Protein AF-U1N0Z5-F1 (afdb_monomer_lite)

Sequence (83 aa):
MTMNQNDGEKEPLAPESLNQQALIGLILSVIVGVGGLFALPAIQIIFQLDFFPAFSIVLVIELIATAGVVISMFRLHQQQHFG

Foldseek 3Di:
DDDPPPVPPPLPDQPVVLVVVLVVLVVVLVCLLVVLVVCLVVQCVVVVDDSVVSVVVSVVVSVVSVVVSVVSVVVSVVVSVPD

Radius of gyration: 21.54 Å; chains: 1; bounding box: 73×22×39 Å

Secondary structure (DSSP, 8-state):
---------------HHHHHHHHHHHHHHHHHHHHHHHHHHHHHHHHT--HHHHHHHHHHHHHHHHHHHHHHHHHHHHHHH--

Organism: NCBI:txid1238424

Structure (mmCIF, N/CA/C/O backbone):
data_AF-U1N0Z5-F1
#
_entry.id   AF-U1N0Z5-F1
#
loop_
_atom_site.group_PDB
_atom_site.id
_atom_site.type_symbol
_atom_site.label_atom_id
_atom_site.label_alt_id
_atom_site.label_comp_id
_atom_site.label_asym_id
_atom_site.label_entity_id
_atom_site.label_seq_id
_atom_site.pdbx_PDB_ins_code
_atom_site.Cartn_x
_atom_site.Cartn_y
_atom_site.Cartn_z
_atom_site.occupancy
_atom_site.B_iso_or_equiv
_atom_site.auth_seq_id
_atom_site.auth_comp_id
_atom_site.auth_asym_id
_atom_site.auth_atom_id
_atom_site.pdbx_PDB_model_num
ATOM 1 N N . MET A 1 1 ? 55.805 -12.866 -26.519 1.00 43.75 1 MET A N 1
ATOM 2 C CA . MET A 1 1 ? 55.030 -11.993 -25.614 1.00 43.75 1 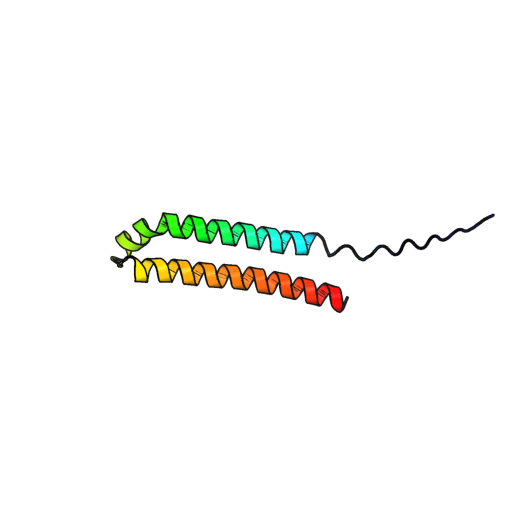MET A CA 1
ATOM 3 C C . MET A 1 1 ? 53.567 -12.316 -25.863 1.00 43.75 1 MET A C 1
ATOM 5 O O . MET A 1 1 ? 53.071 -12.037 -26.943 1.00 43.75 1 MET A O 1
ATOM 9 N N . THR A 1 2 ? 52.953 -13.089 -24.972 1.00 42.41 2 THR A N 1
ATOM 10 C CA . THR A 1 2 ? 51.628 -13.698 -25.161 1.00 42.41 2 THR A CA 1
ATOM 11 C C . THR A 1 2 ? 50.532 -12.719 -24.760 1.00 42.41 2 THR A C 1
ATOM 13 O O . THR A 1 2 ? 50.382 -12.418 -23.580 1.00 42.41 2 THR A O 1
ATOM 16 N N . MET A 1 3 ? 49.771 -12.235 -25.740 1.00 39.84 3 MET A N 1
ATOM 17 C CA . MET A 1 3 ? 48.544 -11.471 -25.522 1.00 39.84 3 MET A CA 1
ATOM 18 C C . MET A 1 3 ? 47.392 -12.478 -25.406 1.00 39.84 3 MET A C 1
ATOM 20 O O . MET A 1 3 ? 46.823 -12.891 -26.409 1.00 39.84 3 MET A O 1
ATOM 24 N N . ASN A 1 4 ? 47.112 -12.947 -24.189 1.00 51.34 4 ASN A N 1
ATOM 25 C CA . ASN A 1 4 ? 45.899 -13.710 -23.897 1.00 51.34 4 ASN A CA 1
ATOM 26 C C . ASN A 1 4 ? 44.802 -12.706 -23.527 1.00 51.34 4 ASN A C 1
ATOM 28 O O . ASN A 1 4 ? 44.679 -12.315 -22.366 1.00 51.34 4 ASN A O 1
ATOM 32 N N . GLN A 1 5 ? 44.077 -12.227 -24.538 1.00 54.41 5 GLN A N 1
ATOM 33 C CA . GLN A 1 5 ? 42.809 -11.525 -24.357 1.00 54.41 5 GLN A CA 1
ATOM 34 C C . GLN A 1 5 ? 41.774 -12.605 -24.021 1.00 54.41 5 GLN A C 1
ATOM 36 O O . GLN A 1 5 ? 41.162 -13.213 -24.891 1.00 54.41 5 GLN A O 1
ATOM 41 N N . ASN A 1 6 ? 41.708 -12.954 -22.734 1.00 53.47 6 ASN A N 1
ATOM 42 C CA . ASN A 1 6 ? 40.569 -13.676 -22.196 1.00 53.47 6 ASN A CA 1
ATOM 43 C C . ASN A 1 6 ? 39.466 -12.638 -22.036 1.00 53.47 6 ASN A C 1
ATOM 45 O O . ASN A 1 6 ? 39.390 -11.940 -21.019 1.00 53.47 6 ASN A O 1
ATOM 49 N N . ASP A 1 7 ? 38.692 -12.506 -23.102 1.00 52.66 7 ASP A N 1
ATOM 50 C CA . ASP A 1 7 ? 37.493 -11.697 -23.201 1.00 52.66 7 ASP A CA 1
ATOM 51 C C . ASP A 1 7 ? 36.442 -12.356 -22.309 1.00 52.66 7 ASP A C 1
ATOM 53 O O . ASP A 1 7 ? 35.557 -13.082 -22.750 1.00 52.66 7 ASP A O 1
ATOM 57 N N . GLY A 1 8 ? 36.604 -12.167 -20.999 1.00 52.19 8 GLY A N 1
ATOM 58 C CA . GLY A 1 8 ? 35.553 -12.423 -20.038 1.00 52.19 8 GLY A CA 1
ATOM 59 C C . GLY A 1 8 ? 34.439 -11.451 -20.365 1.00 52.19 8 GLY A C 1
ATOM 60 O O . GLY A 1 8 ? 34.475 -10.309 -19.904 1.00 52.19 8 GLY A O 1
ATOM 61 N N . GLU A 1 9 ? 33.515 -11.896 -21.215 1.00 54.59 9 GLU A N 1
ATOM 62 C CA . GLU A 1 9 ? 32.232 -11.265 -21.462 1.00 54.59 9 GLU A CA 1
ATOM 63 C C . GLU A 1 9 ? 31.633 -10.941 -20.097 1.00 54.59 9 GLU A C 1
ATOM 65 O O . GLU A 1 9 ? 31.142 -11.806 -19.371 1.00 54.59 9 GLU A O 1
ATOM 70 N N . LYS A 1 10 ? 31.783 -9.681 -19.684 1.00 52.00 10 LYS A N 1
ATOM 71 C CA . LYS A 1 10 ? 31.081 -9.152 -18.529 1.00 52.00 10 LYS A CA 1
ATOM 72 C C . LYS A 1 10 ? 29.636 -9.098 -18.971 1.00 52.00 10 LYS A C 1
ATOM 74 O O . LYS A 1 10 ? 29.221 -8.111 -19.572 1.00 52.00 10 LYS A O 1
ATOM 79 N N . GLU A 1 11 ? 28.926 -10.194 -18.722 1.00 58.41 11 GLU A N 1
ATOM 80 C CA . GLU A 1 11 ? 27.473 -10.253 -18.711 1.00 58.41 11 GLU A CA 1
ATOM 81 C C . GLU A 1 11 ? 27.002 -8.925 -18.108 1.00 58.41 11 GLU A C 1
ATOM 83 O O . GLU A 1 11 ? 27.466 -8.582 -17.010 1.00 58.41 11 GLU A O 1
ATOM 88 N N . PRO A 1 12 ? 26.257 -8.087 -18.853 1.00 53.56 12 PRO A N 1
ATOM 89 C CA . PRO A 1 12 ? 25.980 -6.734 -18.411 1.00 53.56 12 PRO A CA 1
ATOM 90 C C . PRO A 1 12 ? 25.146 -6.853 -17.143 1.00 53.56 12 PRO A C 1
ATOM 92 O O . PRO A 1 12 ? 23.953 -7.151 -17.193 1.00 53.56 12 PRO A O 1
ATOM 95 N N . LEU A 1 13 ? 25.809 -6.686 -15.994 1.00 58.81 13 LEU A N 1
ATOM 96 C CA . LEU A 1 13 ? 25.174 -6.674 -14.689 1.00 58.81 13 LEU A CA 1
ATOM 97 C C . LEU A 1 13 ? 24.037 -5.666 -14.802 1.00 58.81 13 LEU A C 1
ATOM 99 O O . LEU A 1 13 ? 24.281 -4.498 -15.118 1.00 58.81 13 LEU A O 1
ATOM 103 N N . ALA A 1 14 ? 22.804 -6.153 -14.635 1.00 59.34 14 ALA A N 1
ATOM 104 C CA . ALA A 1 14 ? 21.602 -5.334 -14.658 1.00 59.34 14 ALA A CA 1
ATOM 105 C C . ALA A 1 14 ? 21.885 -4.023 -13.909 1.00 59.34 14 ALA A C 1
ATOM 107 O O . ALA A 1 14 ? 22.470 -4.096 -12.824 1.00 59.34 14 ALA A O 1
ATOM 108 N N . PRO A 1 15 ? 21.529 -2.844 -14.451 1.00 60.34 15 PRO A N 1
ATOM 109 C CA . PRO A 1 15 ? 21.875 -1.571 -13.832 1.00 60.34 15 PRO A CA 1
ATOM 110 C C . PRO A 1 15 ? 21.431 -1.568 -12.363 1.00 60.34 15 PRO A C 1
ATOM 112 O O . PRO A 1 15 ? 20.239 -1.581 -12.054 1.00 60.34 15 PRO A O 1
ATOM 115 N N . GLU A 1 16 ? 22.409 -1.609 -11.455 1.00 63.41 16 GLU A N 1
ATOM 116 C CA . GLU A 1 16 ? 22.223 -1.899 -10.026 1.00 63.41 16 GLU A CA 1
ATOM 117 C C . GLU A 1 16 ? 21.254 -0.910 -9.358 1.00 63.41 16 GLU A C 1
ATOM 119 O O . GLU A 1 16 ? 20.446 -1.281 -8.504 1.00 63.41 16 GLU A O 1
ATOM 124 N N . SER A 1 17 ? 21.254 0.335 -9.839 1.00 60.94 17 SER A N 1
ATOM 125 C CA . SER A 1 17 ? 20.352 1.408 -9.414 1.0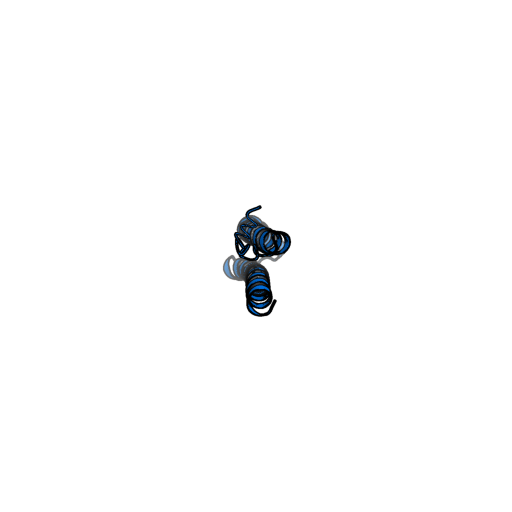0 60.94 17 SER A CA 1
ATOM 126 C C . SER A 1 17 ? 18.875 1.138 -9.727 1.00 60.94 17 SER A C 1
ATOM 128 O O . SER A 1 17 ? 18.001 1.519 -8.948 1.00 60.94 17 SER A O 1
ATOM 130 N N . LEU A 1 18 ? 18.571 0.456 -10.834 1.00 60.56 18 LEU A N 1
ATOM 131 C CA . LEU A 1 18 ? 17.199 0.139 -1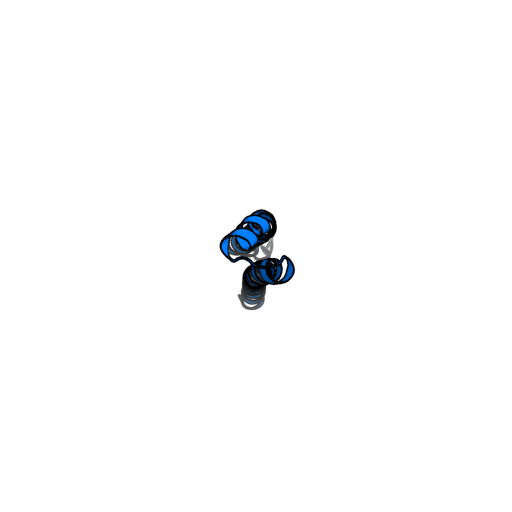1.241 1.00 60.56 18 LEU A CA 1
ATOM 132 C C . LEU A 1 18 ? 16.663 -1.097 -10.503 1.00 60.56 18 LEU A C 1
ATOM 134 O O . LEU A 1 18 ? 15.485 -1.139 -10.144 1.00 60.56 18 LEU A O 1
ATOM 138 N N . ASN A 1 19 ? 17.535 -2.056 -10.171 1.00 70.88 19 ASN A N 1
ATOM 139 C CA . ASN A 1 19 ? 17.197 -3.170 -9.279 1.00 70.88 19 ASN A CA 1
ATOM 140 C C . ASN A 1 19 ? 16.900 -2.679 -7.845 1.00 70.88 19 ASN A C 1
ATOM 142 O O . ASN A 1 19 ? 15.906 -3.075 -7.233 1.00 70.88 19 ASN A O 1
ATOM 146 N N . GLN A 1 20 ? 17.701 -1.739 -7.331 1.00 78.44 20 GLN A N 1
ATOM 147 C CA . GLN A 1 20 ? 17.437 -1.090 -6.041 1.00 78.44 20 GLN A CA 1
ATOM 148 C C . GLN A 1 20 ? 16.090 -0.360 -6.021 1.00 78.44 20 GLN A C 1
ATOM 150 O O . GLN A 1 20 ? 15.371 -0.431 -5.027 1.00 78.44 20 GLN A O 1
ATOM 155 N N . GLN A 1 21 ? 15.705 0.295 -7.119 1.00 78.88 21 GLN A N 1
ATOM 156 C CA . GLN A 1 21 ? 14.417 0.979 -7.209 1.00 78.88 21 GLN A CA 1
ATOM 157 C C . GLN A 1 21 ? 13.227 0.010 -7.128 1.00 78.88 21 GLN A C 1
ATOM 159 O O . GLN A 1 21 ? 12.250 0.303 -6.438 1.00 78.88 21 GLN A O 1
ATOM 164 N N . ALA A 1 22 ? 13.303 -1.150 -7.789 1.00 79.12 22 ALA A N 1
ATOM 165 C CA . ALA A 1 22 ? 12.272 -2.185 -7.687 1.00 79.12 22 ALA A CA 1
ATOM 166 C C . ALA A 1 22 ? 12.172 -2.751 -6.260 1.00 79.12 22 ALA A C 1
ATOM 168 O O . ALA A 1 22 ? 11.067 -2.900 -5.737 1.00 79.12 22 ALA A O 1
ATOM 169 N N . LEU A 1 23 ? 13.312 -2.988 -5.603 1.00 84.56 23 LEU A N 1
ATOM 170 C CA . LEU A 1 23 ? 13.360 -3.440 -4.211 1.00 84.56 23 LEU A CA 1
ATOM 171 C C . LEU A 1 23 ? 12.758 -2.408 -3.245 1.00 84.56 23 LEU A C 1
ATOM 173 O O . LEU A 1 23 ? 11.959 -2.767 -2.384 1.00 84.56 23 LEU A O 1
ATOM 177 N N . ILE A 1 24 ? 13.095 -1.126 -3.405 1.00 85.50 24 ILE A N 1
ATOM 178 C CA . ILE A 1 24 ? 12.517 -0.037 -2.603 1.00 85.50 24 ILE A CA 1
ATOM 179 C C . ILE A 1 24 ? 11.006 0.037 -2.826 1.00 85.50 24 ILE A C 1
ATOM 181 O O . ILE A 1 24 ? 10.253 0.124 -1.859 1.00 85.50 24 ILE A O 1
ATOM 185 N N . GLY A 1 25 ? 10.552 -0.046 -4.080 1.00 85.25 25 GLY A N 1
ATOM 186 C CA . GLY A 1 25 ? 9.127 -0.073 -4.406 1.00 85.25 25 GLY A CA 1
ATOM 187 C C . GLY A 1 25 ? 8.399 -1.236 -3.730 1.00 85.25 25 GLY A C 1
ATOM 188 O O . GLY A 1 25 ? 7.332 -1.039 -3.152 1.00 85.25 25 GLY A O 1
ATOM 189 N N . LEU A 1 26 ? 9.000 -2.429 -3.737 1.00 85.69 26 LEU A N 1
ATOM 190 C CA . LEU A 1 26 ? 8.448 -3.609 -3.076 1.00 85.69 26 LEU A CA 1
ATOM 191 C C . LEU A 1 26 ? 8.344 -3.417 -1.557 1.00 85.69 26 LEU A C 1
ATOM 193 O O . LEU A 1 26 ? 7.292 -3.674 -0.978 1.00 85.69 26 LEU A O 1
ATOM 197 N N . ILE A 1 27 ? 9.411 -2.929 -0.915 1.00 90.69 27 ILE A N 1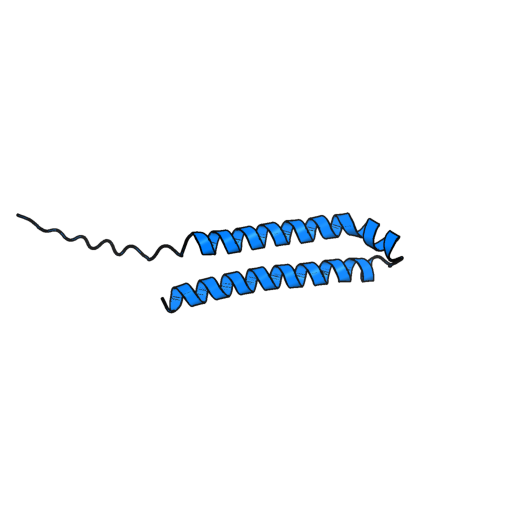
ATOM 198 C CA . ILE A 1 27 ? 9.424 -2.650 0.530 1.00 90.69 27 ILE A CA 1
ATOM 199 C C . ILE A 1 27 ? 8.340 -1.626 0.885 1.00 90.69 27 ILE A C 1
ATOM 201 O O . ILE A 1 27 ? 7.605 -1.821 1.852 1.00 90.69 27 ILE A O 1
ATOM 205 N N . LEU A 1 28 ? 8.206 -0.561 0.091 1.00 89.12 28 LEU A N 1
ATOM 206 C CA . LEU A 1 28 ? 7.170 0.447 0.294 1.00 89.12 28 LEU A CA 1
ATOM 207 C C . LEU A 1 28 ? 5.764 -0.142 0.145 1.00 89.12 28 LEU A C 1
ATOM 209 O O . LEU A 1 28 ? 4.921 0.161 0.983 1.00 89.12 28 LEU A O 1
ATOM 213 N N . SER A 1 29 ? 5.519 -1.011 -0.843 1.00 87.62 29 SER A N 1
ATOM 214 C CA . SER A 1 29 ? 4.225 -1.702 -0.988 1.00 87.62 29 SER A CA 1
ATOM 215 C C . SER A 1 29 ? 3.892 -2.502 0.267 1.00 87.62 29 SER A C 1
ATOM 217 O O . SER A 1 29 ? 2.836 -2.318 0.854 1.00 87.62 29 SER A O 1
ATOM 219 N N . VAL A 1 30 ? 4.836 -3.304 0.772 1.00 89.81 30 VAL A N 1
ATOM 220 C CA . VAL A 1 30 ? 4.619 -4.099 1.992 1.00 89.81 30 VAL A CA 1
ATOM 221 C C . VAL A 1 30 ? 4.301 -3.209 3.198 1.00 89.81 30 VAL A C 1
ATOM 223 O O . VAL A 1 30 ? 3.393 -3.518 3.971 1.00 89.81 30 VAL A O 1
ATOM 226 N N . ILE A 1 31 ? 5.017 -2.093 3.363 1.00 92.75 31 ILE A N 1
ATOM 227 C CA . ILE A 1 31 ? 4.755 -1.131 4.443 1.00 92.75 31 ILE A CA 1
ATOM 228 C C . ILE A 1 31 ? 3.357 -0.522 4.300 1.00 92.75 31 ILE A C 1
ATOM 230 O O . ILE A 1 31 ? 2.655 -0.389 5.301 1.00 92.75 31 ILE A O 1
ATOM 234 N N . VAL A 1 32 ? 2.942 -0.170 3.082 1.00 90.69 32 VAL A N 1
ATOM 235 C CA . VAL A 1 32 ? 1.604 0.369 2.801 1.00 90.69 32 VAL A CA 1
ATOM 236 C C . VAL A 1 32 ? 0.525 -0.666 3.110 1.00 90.69 32 VAL A C 1
ATOM 238 O O . VAL A 1 32 ? -0.431 -0.328 3.803 1.00 90.69 32 VAL A O 1
ATOM 241 N N . GLY A 1 33 ? 0.697 -1.924 2.705 1.00 87.94 33 GLY A N 1
ATOM 242 C CA . GLY A 1 33 ? -0.273 -2.986 2.963 1.00 87.94 33 GLY A CA 1
ATOM 243 C C . GLY A 1 33 ? -0.430 -3.284 4.452 1.00 87.94 33 GLY A C 1
ATOM 244 O O . GLY A 1 33 ? -1.543 -3.279 4.983 1.00 87.94 33 GLY A O 1
ATOM 245 N N . VAL A 1 34 ? 0.685 -3.473 5.164 1.00 92.62 34 VAL A N 1
ATOM 246 C CA . VAL A 1 34 ? 0.669 -3.704 6.618 1.00 92.62 34 VAL A CA 1
ATOM 247 C C . VAL A 1 34 ? 0.131 -2.472 7.345 1.00 92.62 34 VAL A C 1
ATOM 249 O O . VAL A 1 34 ? -0.790 -2.584 8.151 1.00 92.62 34 VAL A O 1
ATOM 252 N N . GLY A 1 35 ? 0.656 -1.285 7.038 1.00 92.56 35 GLY A N 1
ATOM 253 C CA . GLY A 1 35 ? 0.217 -0.029 7.643 1.00 92.56 35 GLY A CA 1
ATOM 254 C C . GLY A 1 35 ? -1.263 0.255 7.394 1.00 92.56 35 GLY A C 1
ATOM 255 O O . GLY A 1 35 ? -1.966 0.676 8.308 1.00 92.56 35 GLY A O 1
ATOM 256 N N . GLY A 1 36 ? -1.762 -0.050 6.197 1.00 89.69 36 GLY A N 1
ATOM 257 C CA . GLY A 1 36 ? -3.165 0.074 5.824 1.00 89.69 36 GLY A CA 1
ATOM 258 C C . GLY A 1 36 ? -4.074 -0.827 6.655 1.00 89.69 36 GLY A C 1
ATOM 259 O O . GLY A 1 36 ? -5.109 -0.367 7.132 1.00 89.69 36 GLY A O 1
ATOM 260 N N . LEU A 1 37 ? -3.665 -2.073 6.921 1.00 91.12 37 LEU A N 1
ATOM 261 C CA . LEU A 1 37 ? -4.400 -2.974 7.817 1.00 91.12 37 LEU A CA 1
ATOM 262 C C . LEU A 1 37 ? -4.475 -2.427 9.250 1.00 91.12 37 LEU A C 1
ATOM 264 O O . LEU A 1 37 ? -5.539 -2.468 9.864 1.00 91.12 37 LEU A O 1
ATOM 268 N N . PHE A 1 38 ? -3.381 -1.865 9.770 1.00 93.94 38 PHE A N 1
ATOM 269 C CA . PHE A 1 38 ? -3.378 -1.213 11.087 1.00 93.94 38 PHE A CA 1
ATOM 270 C C . PHE A 1 38 ? -4.159 0.107 11.105 1.00 93.94 38 PHE A C 1
ATOM 272 O O . PHE A 1 38 ? -4.688 0.489 12.147 1.00 93.94 38 PHE A O 1
ATOM 279 N N . ALA A 1 39 ? -4.265 0.791 9.966 1.00 92.00 39 ALA A N 1
ATOM 280 C CA . ALA A 1 39 ? -5.055 2.005 9.817 1.00 92.00 39 ALA A CA 1
ATOM 281 C C . ALA A 1 39 ? -6.564 1.731 9.686 1.00 92.00 39 ALA A C 1
ATOM 283 O O . ALA A 1 39 ? -7.353 2.660 9.853 1.00 92.00 39 ALA A O 1
ATOM 284 N N . LEU A 1 40 ? -6.995 0.486 9.436 1.00 92.06 40 LEU A N 1
ATOM 285 C CA . LEU A 1 40 ? -8.414 0.150 9.247 1.00 92.06 40 LEU A CA 1
ATOM 286 C C . LEU A 1 40 ? -9.335 0.633 10.369 1.00 92.06 40 LEU A C 1
ATOM 288 O O . LEU A 1 40 ? -10.354 1.239 10.039 1.00 92.06 40 LEU A O 1
ATOM 292 N N . PRO A 1 41 ? -9.022 0.436 11.665 1.00 90.31 41 PRO A N 1
ATOM 293 C CA . PRO A 1 41 ? -9.874 0.941 12.736 1.00 90.31 41 PRO A CA 1
ATOM 294 C C . PRO A 1 41 ? -10.024 2.464 12.676 1.00 90.31 41 PRO A C 1
ATOM 296 O O . PRO A 1 41 ? -11.120 2.985 12.853 1.00 90.31 41 PRO A O 1
ATOM 299 N N . ALA A 1 42 ? -8.946 3.189 12.359 1.00 93.06 42 ALA A N 1
ATOM 300 C CA . ALA A 1 42 ? -8.997 4.640 12.208 1.00 93.06 42 ALA A CA 1
ATOM 301 C C . ALA A 1 42 ? -9.857 5.052 11.003 1.00 93.06 42 ALA A C 1
ATOM 303 O O . ALA A 1 42 ? -10.672 5.962 11.124 1.00 93.06 42 ALA A O 1
ATOM 304 N N . ILE A 1 43 ? -9.737 4.356 9.867 1.00 90.31 43 ILE A N 1
ATOM 305 C CA . ILE A 1 43 ? -10.559 4.599 8.671 1.00 90.31 43 ILE A CA 1
ATOM 306 C C . ILE A 1 43 ? -12.043 4.354 8.980 1.00 90.31 43 ILE A C 1
ATOM 308 O O . ILE A 1 43 ? -12.882 5.185 8.642 1.00 90.31 43 ILE A O 1
ATOM 312 N N . GLN A 1 44 ? -12.373 3.258 9.667 1.00 93.12 44 GLN A N 1
ATOM 313 C CA . GLN A 1 44 ? -13.748 2.955 10.080 1.00 93.12 44 GLN A CA 1
ATOM 314 C C . GLN A 1 44 ? -14.318 4.044 10.994 1.00 93.12 44 GLN A C 1
ATOM 316 O O . GLN A 1 44 ? -15.444 4.482 10.782 1.00 93.12 44 GLN A O 1
ATOM 321 N N . ILE A 1 45 ? -13.539 4.529 11.969 1.00 93.62 45 ILE A N 1
ATOM 322 C CA . ILE A 1 45 ? -13.979 5.566 12.916 1.00 93.62 45 ILE A CA 1
ATOM 32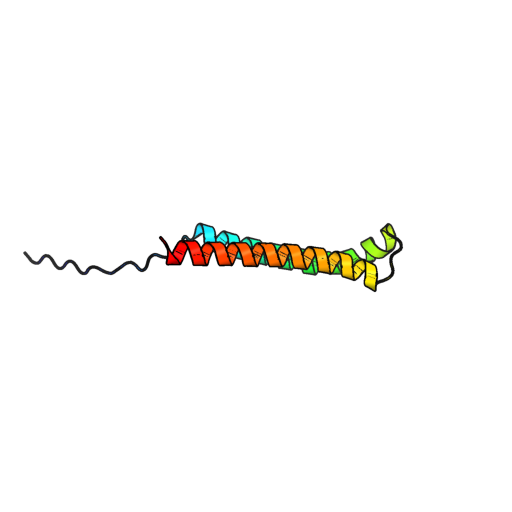3 C C . ILE A 1 45 ? -14.158 6.924 12.225 1.00 93.62 45 ILE A C 1
ATOM 325 O O . ILE A 1 45 ? -15.163 7.596 12.443 1.00 93.62 45 ILE A O 1
ATOM 329 N N . ILE A 1 46 ? -13.193 7.338 11.399 1.00 92.94 46 ILE A N 1
ATOM 330 C CA . ILE A 1 46 ? -13.183 8.665 10.765 1.00 92.94 46 ILE A CA 1
ATOM 331 C C . ILE A 1 46 ? -14.274 8.773 9.700 1.00 92.94 46 ILE A C 1
ATOM 333 O O . ILE A 1 46 ? -14.963 9.788 9.624 1.00 92.94 46 ILE A O 1
ATOM 337 N N . PHE A 1 47 ? -14.435 7.732 8.883 1.00 91.12 47 PHE A N 1
ATOM 338 C CA . PHE A 1 47 ? -15.373 7.735 7.762 1.00 91.12 47 PHE A CA 1
ATOM 339 C C . PHE A 1 47 ? -16.707 7.050 8.084 1.00 91.12 47 PHE A C 1
ATOM 341 O O . PHE A 1 47 ? -17.577 7.010 7.219 1.00 91.12 47 PHE A O 1
ATOM 348 N N . GLN A 1 48 ? -16.877 6.529 9.306 1.00 93.44 48 GLN A N 1
ATOM 349 C CA . GLN A 1 48 ? -18.059 5.768 9.744 1.00 93.44 48 GLN A CA 1
ATOM 350 C C . GLN A 1 48 ? -18.412 4.625 8.781 1.00 93.44 48 GLN A C 1
ATOM 352 O O . GLN A 1 48 ? -19.573 4.382 8.462 1.00 93.44 48 GLN A O 1
ATOM 357 N N . LEU A 1 49 ? -17.379 3.948 8.282 1.00 91.56 49 LEU A N 1
ATOM 358 C CA . LEU A 1 49 ? -17.510 2.859 7.323 1.00 91.56 49 LEU A CA 1
ATOM 359 C C . LEU A 1 49 ? -17.522 1.513 8.036 1.00 91.56 49 LEU A C 1
ATOM 361 O O . LEU A 1 49 ? -16.747 1.282 8.964 1.00 91.56 49 LEU A O 1
ATOM 365 N N . ASP A 1 50 ? -18.327 0.592 7.513 1.00 92.56 50 ASP A N 1
ATOM 366 C CA . ASP A 1 50 ? -18.208 -0.822 7.847 1.00 92.56 50 ASP A CA 1
ATOM 367 C C . ASP A 1 50 ? -16.845 -1.386 7.409 1.00 92.56 50 ASP A C 1
ATOM 369 O O . ASP A 1 50 ? -16.124 -0.818 6.579 1.00 92.56 50 ASP A O 1
ATOM 373 N N . PHE A 1 51 ? -16.493 -2.559 7.941 1.00 89.56 51 PHE A N 1
ATOM 374 C CA . PHE A 1 51 ? -15.209 -3.204 7.661 1.00 89.56 51 PHE A CA 1
ATOM 375 C C . PHE A 1 51 ? -14.940 -3.378 6.161 1.00 89.56 51 PHE A C 1
ATOM 377 O O . PHE A 1 51 ? -13.864 -3.022 5.692 1.00 89.56 51 PHE A O 1
ATOM 384 N N . PHE A 1 52 ? -15.912 -3.890 5.401 1.00 93.25 52 PHE A N 1
ATOM 385 C CA . PHE A 1 52 ? -15.754 -4.156 3.967 1.00 93.25 52 PHE A CA 1
ATOM 386 C C . PHE A 1 52 ? -15.424 -2.909 3.132 1.00 93.25 52 PHE A C 1
ATOM 388 O O . PHE A 1 52 ? -14.443 -2.955 2.383 1.00 93.25 52 PHE A O 1
ATOM 395 N N . PRO A 1 53 ? -16.179 -1.797 3.225 1.00 92.50 53 PRO A N 1
ATOM 396 C CA . PRO A 1 53 ? -15.834 -0.584 2.491 1.00 92.50 53 PRO A CA 1
ATOM 397 C C . PRO A 1 53 ? -14.494 0.018 2.939 1.00 92.50 53 PRO A C 1
ATOM 399 O O . PRO A 1 53 ? -13.700 0.404 2.082 1.00 92.50 53 PRO A O 1
ATOM 402 N N . ALA A 1 54 ? -14.180 0.023 4.240 1.00 91.25 54 ALA A N 1
ATOM 403 C CA . ALA A 1 54 ? -12.878 0.488 4.731 1.00 91.25 54 ALA A CA 1
ATOM 404 C C . ALA A 1 54 ? -11.710 -0.375 4.209 1.00 91.25 54 ALA A C 1
ATOM 406 O O . ALA A 1 54 ? -10.698 0.147 3.742 1.00 91.25 54 ALA A O 1
ATOM 407 N N . PHE A 1 55 ? -11.874 -1.699 4.225 1.00 91.44 55 PHE A N 1
ATOM 408 C CA . PHE A 1 55 ? -10.909 -2.660 3.691 1.00 91.44 55 PHE A CA 1
ATOM 409 C C . PHE A 1 55 ? -10.710 -2.504 2.186 1.00 91.44 55 PHE A C 1
ATOM 411 O O . PHE A 1 55 ? -9.581 -2.556 1.704 1.00 91.44 55 PHE A O 1
ATOM 418 N N . SER A 1 56 ? -11.786 -2.236 1.448 1.00 92.81 56 SER A N 1
ATOM 419 C CA . SER A 1 56 ? -11.726 -2.022 0.001 1.00 92.81 56 SER A CA 1
ATOM 420 C C . SER A 1 56 ? -10.872 -0.806 -0.365 1.00 92.81 56 SER A C 1
ATOM 422 O O . SER A 1 56 ? -10.121 -0.867 -1.333 1.00 92.81 56 SER A O 1
ATOM 424 N N . ILE A 1 57 ? -10.922 0.274 0.425 1.00 91.31 57 ILE A N 1
ATOM 425 C CA . ILE A 1 57 ? -10.068 1.457 0.220 1.00 91.31 57 ILE A CA 1
ATOM 426 C C . ILE A 1 57 ? -8.589 1.080 0.353 1.00 91.31 57 ILE A C 1
ATOM 428 O O . ILE A 1 57 ? -7.791 1.395 -0.529 1.00 91.31 57 ILE A O 1
ATOM 432 N N . VAL A 1 58 ? -8.230 0.372 1.428 1.00 91.75 58 VAL A N 1
ATOM 433 C CA . VAL A 1 58 ? -6.855 -0.102 1.653 1.00 91.75 58 VAL A CA 1
ATOM 434 C C . VAL A 1 58 ? -6.405 -1.019 0.515 1.00 91.75 58 VAL A C 1
ATOM 436 O O . VAL A 1 58 ? -5.305 -0.861 -0.008 1.00 91.75 58 VAL A O 1
ATOM 439 N N . LEU A 1 59 ? -7.277 -1.926 0.077 1.00 92.81 59 LEU A N 1
ATOM 440 C CA . LEU A 1 59 ? -6.988 -2.876 -0.994 1.00 92.81 59 LEU A CA 1
ATOM 441 C C . LEU A 1 59 ? -6.757 -2.184 -2.346 1.00 92.81 59 LEU A C 1
ATOM 443 O O . LEU A 1 59 ? -5.861 -2.580 -3.087 1.00 92.81 59 LEU A O 1
ATOM 447 N N . VAL A 1 60 ? -7.511 -1.126 -2.663 1.00 94.69 60 VAL A N 1
ATOM 448 C CA . VAL A 1 60 ? -7.296 -0.325 -3.882 1.00 94.69 60 VAL A CA 1
ATOM 449 C C . VAL A 1 60 ? -5.949 0.396 -3.841 1.00 94.69 60 VAL A C 1
ATOM 451 O O . VAL A 1 60 ? -5.232 0.399 -4.842 1.00 94.69 60 VAL A O 1
ATOM 454 N N . ILE A 1 61 ? -5.582 0.980 -2.697 1.00 91.31 61 ILE A N 1
ATOM 455 C CA . ILE A 1 61 ? -4.277 1.634 -2.523 1.00 91.31 61 ILE A CA 1
ATOM 456 C C . ILE A 1 61 ? -3.148 0.616 -2.727 1.00 91.31 61 ILE A C 1
ATOM 458 O O . ILE A 1 61 ? -2.207 0.886 -3.476 1.00 91.31 61 ILE A O 1
ATOM 462 N N . GLU A 1 62 ? -3.273 -0.569 -2.130 1.00 90.69 62 GLU A N 1
ATOM 463 C CA . GLU A 1 62 ? -2.282 -1.639 -2.266 1.00 90.69 62 GLU A CA 1
ATOM 464 C C . GLU A 1 62 ? -2.159 -2.135 -3.711 1.00 90.69 62 GLU A C 1
ATOM 466 O O . GLU A 1 62 ? -1.055 -2.355 -4.210 1.00 90.69 62 GLU A O 1
ATOM 471 N N . LEU A 1 63 ? -3.282 -2.257 -4.424 1.00 92.31 63 LEU A N 1
ATOM 472 C CA . LEU A 1 63 ? -3.288 -2.652 -5.830 1.00 92.31 63 LEU A CA 1
ATOM 473 C C . LEU A 1 63 ? -2.520 -1.648 -6.701 1.00 92.31 63 LEU A C 1
ATOM 475 O O . LEU A 1 63 ? -1.755 -2.051 -7.576 1.00 92.31 63 LEU A O 1
ATOM 479 N N . ILE A 1 64 ? -2.689 -0.346 -6.449 1.00 92.75 64 ILE A N 1
ATOM 480 C CA . ILE A 1 64 ? -1.966 0.715 -7.165 1.00 92.75 64 ILE A CA 1
ATOM 481 C C . ILE A 1 64 ? -0.467 0.653 -6.848 1.00 92.75 64 ILE A C 1
ATOM 483 O O . ILE A 1 64 ? 0.352 0.731 -7.767 1.00 92.75 64 ILE A O 1
ATOM 487 N N . ALA A 1 65 ? -0.103 0.482 -5.574 1.00 88.38 65 ALA A N 1
ATOM 488 C CA . ALA A 1 65 ? 1.292 0.337 -5.160 1.00 88.38 65 ALA A CA 1
ATOM 489 C C . ALA A 1 65 ? 1.947 -0.871 -5.849 1.00 88.38 65 ALA A C 1
ATOM 491 O O . ALA A 1 65 ? 2.988 -0.733 -6.496 1.00 88.38 65 ALA A O 1
ATOM 492 N N . THR A 1 66 ? 1.271 -2.020 -5.818 1.00 87.69 66 THR A N 1
ATOM 493 C CA . THR A 1 66 ? 1.709 -3.259 -6.472 1.00 87.69 66 THR A CA 1
ATOM 494 C C . THR A 1 66 ? 1.873 -3.066 -7.980 1.00 87.69 66 THR A C 1
ATOM 496 O O . THR A 1 66 ? 2.899 -3.443 -8.547 1.00 87.69 66 THR A O 1
ATOM 499 N N . ALA A 1 67 ? 0.905 -2.428 -8.647 1.00 89.56 67 ALA A N 1
ATOM 500 C CA . ALA A 1 67 ? 0.988 -2.136 -10.077 1.00 89.56 67 ALA A CA 1
ATOM 501 C C . ALA A 1 67 ? 2.200 -1.249 -10.412 1.00 89.56 67 ALA A C 1
ATOM 503 O O . ALA A 1 67 ? 2.892 -1.502 -11.398 1.00 89.56 67 ALA A O 1
ATOM 504 N N . GLY A 1 68 ? 2.507 -0.255 -9.572 1.00 87.00 68 GLY A N 1
ATOM 505 C CA . GLY A 1 68 ? 3.704 0.576 -9.713 1.00 87.00 68 GLY A CA 1
ATOM 506 C C . GLY A 1 68 ? 5.003 -0.234 -9.657 1.00 87.00 68 GLY A C 1
ATOM 507 O O . GLY A 1 68 ? 5.884 -0.045 -10.500 1.00 87.00 68 GLY A O 1
ATOM 508 N N . VAL A 1 69 ? 5.103 -1.184 -8.722 1.00 86.44 69 VAL A N 1
ATOM 509 C CA . VAL A 1 69 ? 6.258 -2.095 -8.612 1.00 86.44 69 VAL A CA 1
ATOM 510 C C . VAL A 1 69 ? 6.384 -2.975 -9.854 1.00 86.44 69 VAL A C 1
ATOM 512 O O . VAL A 1 69 ? 7.462 -3.060 -10.441 1.00 86.44 69 VAL A O 1
ATOM 515 N N . VAL A 1 70 ? 5.279 -3.572 -10.305 1.00 87.06 70 VAL A N 1
ATOM 516 C CA . VAL A 1 70 ? 5.249 -4.431 -11.499 1.00 87.06 70 VAL A CA 1
ATOM 517 C C . VAL A 1 70 ? 5.675 -3.657 -12.749 1.00 87.06 70 VAL A C 1
ATOM 519 O O . VAL A 1 70 ? 6.501 -4.142 -13.520 1.00 87.06 70 VAL A O 1
ATOM 522 N N . ILE A 1 71 ? 5.186 -2.429 -12.940 1.00 86.25 71 ILE A N 1
ATOM 523 C CA . ILE A 1 71 ? 5.594 -1.570 -14.064 1.00 86.25 71 ILE A CA 1
ATOM 524 C C . ILE A 1 71 ? 7.091 -1.237 -13.989 1.00 86.25 71 ILE A C 1
ATOM 526 O O . ILE A 1 71 ? 7.770 -1.248 -15.018 1.00 86.25 71 ILE A O 1
ATOM 530 N N . SER A 1 72 ? 7.620 -0.971 -12.790 1.00 80.50 72 SER A N 1
ATOM 531 C CA . SER A 1 72 ? 9.056 -0.744 -12.577 1.00 80.50 72 SER A CA 1
ATOM 532 C C . SER A 1 72 ? 9.885 -1.962 -13.006 1.00 80.50 72 SER A C 1
ATOM 534 O O . SER A 1 72 ? 10.862 -1.825 -13.743 1.00 80.50 72 SER A O 1
ATOM 536 N N . MET A 1 73 ? 9.441 -3.169 -12.639 1.00 79.06 73 MET A N 1
ATOM 537 C CA . MET A 1 73 ? 10.078 -4.423 -13.057 1.00 79.06 73 MET A CA 1
ATOM 538 C C . MET A 1 73 ? 9.985 -4.664 -14.571 1.00 79.06 73 MET A C 1
ATOM 540 O O . MET A 1 73 ? 10.967 -5.066 -15.191 1.00 79.06 73 MET A O 1
ATOM 544 N N . PHE A 1 74 ? 8.842 -4.384 -15.204 1.00 80.94 74 PHE A N 1
ATOM 545 C CA . PHE A 1 74 ? 8.711 -4.515 -16.660 1.00 80.94 74 PHE A CA 1
ATOM 546 C C . PHE A 1 74 ? 9.617 -3.542 -17.420 1.00 80.94 74 PHE A C 1
ATOM 548 O O . PHE A 1 74 ? 10.198 -3.918 -18.441 1.00 80.94 74 PHE A O 1
ATOM 555 N N . ARG A 1 75 ? 9.782 -2.310 -16.921 1.00 75.62 75 ARG A N 1
ATOM 556 C CA . ARG A 1 75 ? 10.745 -1.353 -17.485 1.00 75.62 75 ARG A CA 1
ATOM 557 C C . ARG A 1 75 ? 12.180 -1.868 -17.389 1.00 75.62 75 ARG A C 1
ATOM 559 O O . ARG A 1 75 ? 12.904 -1.746 -18.372 1.00 75.62 75 ARG A O 1
ATOM 566 N N . LEU A 1 76 ? 12.560 -2.487 -16.267 1.00 67.19 76 LEU A N 1
ATOM 567 C CA . LEU A 1 76 ? 13.867 -3.135 -16.116 1.00 67.19 76 LEU A CA 1
ATOM 568 C C . LEU A 1 76 ? 14.070 -4.216 -17.189 1.00 67.19 76 LEU A C 1
ATOM 570 O O . LEU A 1 76 ? 15.075 -4.201 -17.896 1.00 67.19 76 LEU A O 1
ATOM 574 N N . HIS A 1 77 ? 13.081 -5.094 -17.378 1.00 65.38 77 HIS A N 1
ATOM 575 C CA . HIS A 1 77 ? 13.169 -6.176 -18.362 1.00 65.38 77 HIS A CA 1
ATOM 576 C C . HIS A 1 77 ? 13.286 -5.659 -19.808 1.00 65.38 77 HIS A C 1
ATOM 578 O O . HIS A 1 77 ? 14.059 -6.204 -20.597 1.00 65.38 77 HIS A O 1
ATOM 584 N N . GLN A 1 78 ? 12.559 -4.590 -20.161 1.00 66.62 78 GLN A N 1
ATOM 585 C CA . GLN A 1 78 ? 12.675 -3.946 -21.477 1.00 66.62 78 GLN A CA 1
ATOM 586 C C . GLN A 1 78 ? 14.038 -3.281 -21.690 1.00 66.62 78 GLN A C 1
ATOM 588 O O . GLN A 1 78 ? 14.604 -3.407 -22.772 1.00 66.62 78 GLN A O 1
ATOM 593 N N . GLN A 1 79 ? 14.579 -2.602 -20.677 1.00 60.03 79 GLN A N 1
ATOM 594 C CA . GLN A 1 79 ? 15.896 -1.967 -20.772 1.00 60.03 79 GLN A CA 1
ATOM 595 C C . GLN A 1 79 ? 17.035 -2.988 -20.889 1.00 60.03 79 GLN A C 1
ATOM 597 O O . GLN A 1 79 ? 18.034 -2.692 -21.531 1.00 60.03 79 GLN A O 1
ATOM 602 N N . GLN A 1 80 ? 16.879 -4.189 -20.324 1.00 58.25 80 GLN A N 1
ATOM 603 C CA . GLN A 1 80 ? 17.871 -5.263 -20.444 1.00 58.25 80 GLN A CA 1
ATOM 604 C C . GLN A 1 80 ? 17.838 -6.003 -21.790 1.00 58.25 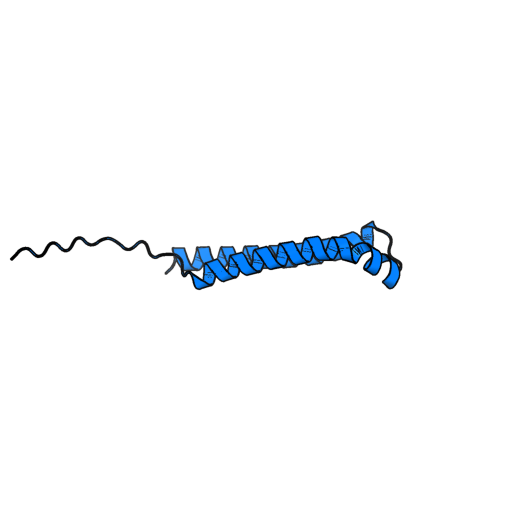80 GLN A C 1
ATOM 606 O O . GLN A 1 80 ? 18.866 -6.520 -22.205 1.00 58.25 80 GLN A O 1
ATOM 611 N N . HIS A 1 81 ? 16.684 -6.086 -22.464 1.00 54.38 81 HIS A N 1
ATOM 612 C CA . HIS A 1 81 ? 16.551 -6.840 -23.724 1.00 54.38 81 HIS A CA 1
ATOM 613 C C . HIS A 1 81 ? 16.794 -6.003 -24.993 1.00 54.38 81 HIS A C 1
ATOM 615 O O . HIS A 1 81 ? 16.953 -6.576 -26.068 1.00 54.38 81 HIS A O 1
ATOM 621 N N . PHE A 1 82 ? 16.804 -4.669 -24.893 1.00 51.53 82 PHE A N 1
ATOM 622 C CA . PHE A 1 82 ? 16.996 -3.754 -26.031 1.00 51.53 82 PHE A CA 1
ATOM 623 C C . PHE A 1 82 ? 18.164 -2.765 -25.847 1.00 51.53 82 PHE A C 1
ATOM 625 O O . PHE A 1 82 ? 18.257 -1.799 -26.606 1.00 51.53 82 PHE A O 1
ATOM 632 N N . GLY A 1 83 ? 19.010 -2.974 -24.832 1.00 44.56 83 GLY A N 1
ATOM 633 C CA . GLY A 1 83 ? 20.219 -2.186 -24.561 1.00 44.56 83 GLY A CA 1
ATOM 634 C C . GLY A 1 83 ? 21.467 -2.794 -25.179 1.00 44.56 83 GLY A C 1
ATOM 635 O O . GLY A 1 83 ? 21.574 -4.039 -25.152 1.00 44.56 83 GLY A O 1
#

pLDDT: mean 78.31, std 16.54, range [39.84, 94.69]